Protein AF-A0A497QHJ4-F1 (afdb_monomer_lite)

Foldseek 3Di:
DFAAAPPPRHTADPPQWDAQPVVGPVGTHGPVVNVVVVVVVVVVVVVVVVVVVVVVVVVVPPDD

Sequence (64 aa):
MTRRCSECGKKLGFFEGYRHPVEGRKKCVCGECFDKIEASETRYCNFVMNAFKNSKLNSTKKKN

Structure (mmCIF, N/CA/C/O backbone):
data_AF-A0A497QHJ4-F1
#
_entry.id   AF-A0A497QHJ4-F1
#
loop_
_atom_site.group_PDB
_atom_site.id
_atom_site.type_symbol
_atom_site.label_atom_id
_atom_site.label_alt_id
_atom_site.label_comp_id
_atom_site.label_asym_id
_atom_site.label_entity_id
_atom_site.label_seq_id
_atom_site.pdbx_PDB_ins_code
_atom_site.Cartn_x
_atom_site.Cartn_y
_atom_site.Cartn_z
_atom_site.occupancy
_atom_site.B_iso_or_equiv
_atom_site.auth_seq_id
_atom_site.auth_comp_id
_atom_site.auth_asym_id
_atom_site.auth_atom_id
_atom_site.pdbx_PDB_model_num
ATOM 1 N N . MET A 1 1 ? -18.169 1.110 12.066 1.00 48.09 1 MET A N 1
ATOM 2 C CA . MET A 1 1 ? -17.383 -0.059 11.606 1.00 48.09 1 MET A CA 1
ATOM 3 C C . MET A 1 1 ? -15.939 0.377 11.398 1.00 48.09 1 MET A C 1
ATOM 5 O O . MET A 1 1 ? -15.676 1.130 10.472 1.00 48.09 1 MET A O 1
ATOM 9 N N . THR A 1 2 ? -15.014 -0.014 12.277 1.00 57.66 2 THR A N 1
ATOM 10 C CA . THR A 1 2 ? -13.575 0.213 12.056 1.00 57.66 2 THR A CA 1
ATOM 11 C C . THR A 1 2 ? -13.093 -0.767 10.989 1.00 57.66 2 THR A C 1
ATOM 13 O O . THR A 1 2 ? -13.193 -1.979 11.175 1.00 57.66 2 THR A O 1
ATOM 16 N N . ARG A 1 3 ? -12.613 -0.260 9.848 1.00 76.19 3 ARG A N 1
ATOM 17 C CA . ARG A 1 3 ? -11.942 -1.101 8.846 1.00 76.19 3 ARG A CA 1
ATOM 18 C C . ARG A 1 3 ? -10.588 -1.535 9.409 1.00 76.19 3 ARG A C 1
ATOM 20 O O . ARG A 1 3 ? -9.993 -0.814 10.202 1.00 76.19 3 ARG A O 1
ATOM 27 N N . ARG A 1 4 ? -10.110 -2.723 9.049 1.00 87.44 4 ARG A N 1
ATOM 28 C CA . ARG A 1 4 ? -8.777 -3.213 9.432 1.00 87.44 4 ARG A CA 1
ATOM 29 C C . ARG A 1 4 ? -7.928 -3.397 8.183 1.00 87.44 4 ARG A C 1
ATOM 31 O O . ARG A 1 4 ? -8.465 -3.724 7.128 1.00 87.44 4 ARG A O 1
ATOM 38 N N . CYS A 1 5 ? -6.627 -3.175 8.317 1.00 88.75 5 CYS A N 1
ATOM 39 C CA . CYS A 1 5 ? -5.653 -3.495 7.286 1.00 88.75 5 CYS A CA 1
ATOM 40 C C . CYS A 1 5 ? -5.644 -5.011 7.058 1.00 88.75 5 CYS A C 1
ATOM 42 O O . CYS A 1 5 ? -5.512 -5.768 8.019 1.00 88.75 5 CYS A O 1
ATOM 44 N N . SER A 1 6 ? -5.773 -5.449 5.805 1.00 87.94 6 SER A N 1
ATOM 45 C CA . SER A 1 6 ? -5.762 -6.876 5.462 1.00 87.94 6 SER A CA 1
ATOM 46 C C . SER A 1 6 ? -4.390 -7.535 5.631 1.00 87.94 6 SER A C 1
ATOM 48 O O . SER A 1 6 ? -4.342 -8.752 5.760 1.00 87.94 6 SER A O 1
ATOM 50 N N . GLU A 1 7 ? -3.311 -6.750 5.640 1.00 86.44 7 GLU A N 1
ATOM 51 C CA . GLU A 1 7 ? -1.936 -7.259 5.726 1.00 86.44 7 GLU A CA 1
ATOM 52 C C . GLU A 1 7 ? -1.450 -7.355 7.176 1.00 86.44 7 GLU A C 1
ATOM 54 O O . GLU A 1 7 ? -0.957 -8.387 7.613 1.00 86.44 7 GLU A O 1
ATOM 59 N N . CYS A 1 8 ? -1.604 -6.275 7.949 1.00 88.56 8 CYS A N 1
ATOM 60 C CA . CYS A 1 8 ? -1.061 -6.186 9.310 1.00 88.56 8 CYS A CA 1
ATOM 61 C C . CYS A 1 8 ? -2.126 -6.191 10.415 1.00 88.56 8 CYS A C 1
ATOM 63 O O . CYS A 1 8 ? -1.791 -6.108 11.593 1.00 88.56 8 CYS A O 1
ATOM 65 N N . GLY A 1 9 ? -3.418 -6.214 10.070 1.00 85.69 9 GLY A N 1
ATOM 66 C CA . GLY A 1 9 ? -4.514 -6.210 11.046 1.00 85.69 9 GLY A CA 1
ATOM 67 C C . GLY A 1 9 ? -4.731 -4.882 11.786 1.00 85.69 9 GLY A C 1
ATOM 68 O O . GLY A 1 9 ? -5.662 -4.783 12.590 1.00 85.69 9 GLY A O 1
ATOM 69 N N . LYS A 1 10 ? -3.924 -3.845 11.504 1.00 86.62 10 LYS A N 1
ATOM 70 C CA . LYS A 1 10 ? -4.039 -2.501 12.100 1.00 86.62 10 LYS A CA 1
ATOM 71 C C . LYS A 1 10 ? -5.452 -1.946 11.901 1.00 86.62 10 LYS A C 1
ATOM 73 O O . LYS A 1 10 ? -5.998 -2.016 10.798 1.00 86.62 10 LYS A O 1
ATOM 78 N N . LYS A 1 11 ? -6.058 -1.391 12.955 1.00 86.75 11 LYS A N 1
ATOM 79 C CA . LYS A 1 11 ? -7.328 -0.657 12.830 1.00 86.75 11 LYS A CA 1
ATOM 80 C C . LYS A 1 11 ? -7.082 0.610 12.014 1.00 86.75 11 LYS A C 1
ATOM 82 O O . LYS A 1 11 ? -6.182 1.376 12.330 1.00 86.75 11 LYS A O 1
ATOM 87 N N . LEU A 1 12 ? -7.889 0.802 10.983 1.00 83.50 12 LEU A N 1
ATOM 88 C CA . LEU A 1 12 ? -7.888 1.974 10.121 1.00 83.50 12 LEU A CA 1
ATOM 89 C C . LEU A 1 12 ? -8.965 2.937 10.624 1.00 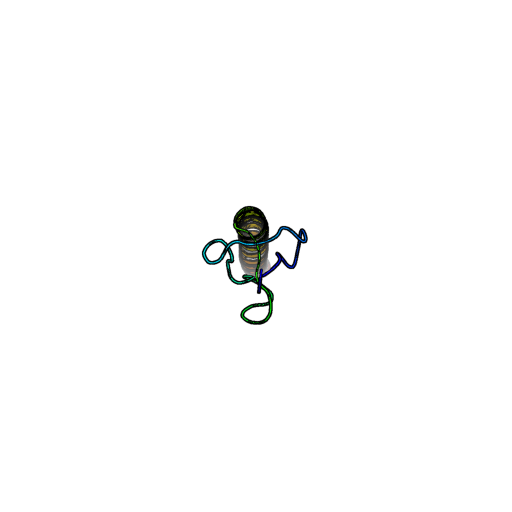83.50 12 LEU A C 1
ATOM 91 O O . LEU A 1 12 ? -10.118 2.529 10.829 1.00 83.50 12 LEU A O 1
ATOM 95 N N . GLY A 1 13 ? -8.595 4.205 10.812 1.00 76.62 13 GLY A N 1
ATOM 96 C CA . GLY A 1 13 ? -9.549 5.297 10.963 1.00 76.62 13 GLY A CA 1
ATOM 97 C C . GLY A 1 13 ? -10.388 5.508 9.697 1.00 76.62 13 GLY A C 1
ATOM 98 O O . GLY A 1 13 ? -10.144 4.904 8.651 1.00 76.62 13 GLY A O 1
ATOM 99 N N . PHE A 1 14 ? -11.392 6.386 9.779 1.00 67.94 14 PHE A N 1
ATOM 100 C CA . PHE A 1 14 ? -12.345 6.634 8.685 1.00 67.94 14 PHE A CA 1
ATOM 101 C C . PHE A 1 14 ? -11.668 7.104 7.379 1.00 67.94 14 PHE A C 1
ATOM 103 O O . PHE A 1 14 ? -12.177 6.820 6.298 1.00 67.94 14 PHE A O 1
ATOM 110 N N . PHE A 1 15 ? -10.501 7.755 7.483 1.00 69.31 15 PHE A N 1
ATOM 111 C CA . PHE A 1 15 ? -9.720 8.298 6.363 1.00 69.31 15 PHE A CA 1
ATOM 112 C C . PHE A 1 15 ? -8.363 7.606 6.124 1.00 69.31 15 PHE A C 1
ATOM 114 O O . PHE A 1 15 ? -7.656 7.973 5.195 1.00 69.31 15 PHE A O 1
ATOM 121 N N . GLU A 1 16 ? -7.983 6.593 6.912 1.00 74.06 16 GLU A N 1
ATOM 122 C CA . GLU A 1 16 ? -6.630 5.993 6.846 1.00 74.06 16 GLU A CA 1
ATOM 123 C C . GLU A 1 16 ? -6.536 4.720 5.983 1.00 74.06 16 GLU A C 1
ATOM 125 O O . GLU A 1 16 ? -5.482 4.084 5.911 1.00 74.06 16 GLU A O 1
ATOM 130 N N . GLY A 1 17 ? -7.638 4.300 5.356 1.00 83.69 17 GLY A N 1
ATOM 131 C CA . GLY A 1 17 ? -7.690 3.076 4.560 1.00 83.69 17 GLY A CA 1
ATOM 132 C C . GLY A 1 17 ? -7.439 3.309 3.074 1.00 83.69 17 GLY A C 1
ATOM 133 O O . GLY A 1 17 ? -8.306 3.839 2.382 1.00 83.69 17 GLY A O 1
ATOM 134 N N . TYR A 1 18 ? -6.312 2.810 2.571 1.00 86.06 18 TYR A N 1
ATOM 135 C CA . TYR A 1 18 ? -5.999 2.761 1.143 1.00 86.06 18 TYR A CA 1
ATOM 136 C C . TYR A 1 18 ? -6.526 1.465 0.519 1.00 86.06 18 TYR A C 1
ATOM 138 O O . TYR A 1 18 ? -6.710 0.453 1.204 1.00 86.06 18 TYR A O 1
ATOM 146 N N . ARG A 1 19 ? -6.799 1.473 -0.790 1.00 87.12 19 ARG A N 1
ATOM 147 C CA . ARG A 1 19 ? -7.127 0.238 -1.523 1.00 87.12 19 ARG A CA 1
ATOM 148 C C . ARG A 1 19 ? -5.875 -0.606 -1.691 1.00 87.12 19 ARG A C 1
ATOM 150 O O . ARG A 1 19 ? -4.809 -0.071 -1.966 1.00 87.12 19 ARG A O 1
ATOM 157 N N . HIS A 1 20 ? -6.024 -1.920 -1.565 1.00 86.56 20 HIS A N 1
ATOM 158 C CA . HIS A 1 20 ? -4.930 -2.834 -1.852 1.00 86.56 20 HIS A CA 1
ATOM 159 C C . HIS A 1 20 ? -4.576 -2.747 -3.351 1.00 86.56 20 HIS A C 1
ATOM 161 O O . HIS A 1 20 ? -5.473 -2.950 -4.171 1.00 86.56 20 HIS A O 1
ATOM 167 N N . PRO A 1 21 ? -3.319 -2.459 -3.738 1.00 80.69 21 PRO A N 1
ATOM 168 C CA . PRO A 1 21 ? -2.955 -2.268 -5.147 1.00 80.69 21 PRO A CA 1
ATOM 169 C C . PRO A 1 21 ? -3.090 -3.569 -5.960 1.00 80.69 21 PRO A C 1
ATOM 171 O O . PRO A 1 21 ? -3.650 -3.545 -7.050 1.00 80.69 21 PRO A O 1
ATOM 174 N N . VAL A 1 22 ? -2.737 -4.718 -5.366 1.00 81.25 22 VAL A N 1
ATOM 175 C CA . VAL A 1 22 ? -2.892 -6.052 -5.987 1.00 81.25 22 VAL A CA 1
ATOM 176 C C . VAL A 1 22 ? -4.325 -6.607 -5.905 1.00 81.25 22 VAL A C 1
ATOM 178 O O . VAL A 1 22 ? -4.940 -6.914 -6.920 1.00 81.25 22 VAL A O 1
ATOM 181 N N . GLU A 1 23 ? -4.898 -6.742 -4.700 1.00 81.06 23 GLU A N 1
ATOM 182 C CA . GLU A 1 23 ? -6.227 -7.363 -4.515 1.00 81.06 23 GLU A CA 1
ATOM 183 C C . GLU A 1 23 ? -7.419 -6.416 -4.769 1.00 81.06 23 GLU A C 1
ATOM 185 O O . GLU A 1 23 ? -8.589 -6.820 -4.754 1.00 81.06 23 GLU A O 1
ATOM 190 N N . GLY A 1 24 ? -7.147 -5.138 -5.026 1.00 76.25 24 GLY A N 1
ATOM 191 C CA . GLY A 1 24 ? -8.127 -4.162 -5.482 1.00 76.25 24 GLY A CA 1
ATOM 192 C C . GLY A 1 24 ? -9.217 -3.823 -4.460 1.00 76.25 24 GLY A C 1
ATOM 193 O O . GLY A 1 24 ? -8.982 -3.642 -3.266 1.00 76.25 24 GLY A O 1
ATOM 194 N N . ARG A 1 25 ? -10.460 -3.674 -4.947 1.00 72.50 25 ARG A N 1
ATOM 195 C CA . ARG A 1 25 ? -11.590 -3.092 -4.187 1.00 72.50 25 ARG A CA 1
ATOM 196 C C . ARG A 1 25 ? -12.080 -3.947 -3.013 1.00 72.50 25 ARG A C 1
ATOM 198 O O . ARG A 1 25 ? -12.884 -3.455 -2.225 1.00 72.50 25 ARG A O 1
ATOM 205 N N . LYS A 1 26 ? -11.648 -5.208 -2.918 1.00 75.62 26 LYS A N 1
ATOM 206 C CA . LYS A 1 26 ? -12.108 -6.156 -1.893 1.00 75.62 26 LYS A C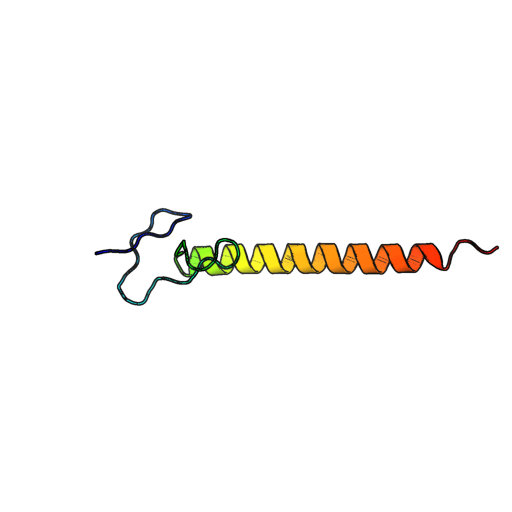A 1
ATOM 207 C C . LYS A 1 26 ? -11.353 -6.015 -0.571 1.00 75.62 26 LYS A C 1
ATOM 209 O O . LYS A 1 26 ? -11.885 -6.414 0.461 1.00 75.62 26 LYS A O 1
ATOM 214 N N . LYS A 1 27 ? -10.147 -5.438 -0.588 1.00 83.00 27 LYS A N 1
ATOM 215 C CA . LYS A 1 27 ? -9.287 -5.312 0.592 1.00 83.00 27 LYS A CA 1
ATOM 216 C C . LYS A 1 27 ? -8.741 -3.897 0.745 1.00 83.00 27 LYS A C 1
ATOM 218 O O . LYS A 1 27 ? -8.434 -3.211 -0.229 1.00 83.00 27 LYS A O 1
ATOM 223 N N . CYS A 1 28 ? -8.624 -3.473 2.000 1.00 87.12 28 CYS A N 1
ATOM 224 C CA . CYS A 1 28 ? -8.008 -2.207 2.377 1.00 87.12 28 CYS A CA 1
ATOM 225 C C . CYS A 1 28 ? -6.734 -2.459 3.176 1.00 87.12 28 CYS A C 1
ATOM 227 O O . CYS A 1 28 ? -6.644 -3.424 3.938 1.00 87.12 28 CYS A O 1
ATOM 229 N N . VAL A 1 29 ? -5.774 -1.558 3.025 1.00 90.38 29 VAL A N 1
ATOM 230 C CA . VAL A 1 29 ? -4.489 -1.579 3.721 1.00 90.38 29 VAL A CA 1
ATOM 231 C C . VAL A 1 29 ? -4.228 -0.229 4.385 1.00 90.38 29 VAL A C 1
ATOM 233 O O . VAL A 1 29 ? -4.812 0.783 3.997 1.00 90.38 29 VAL A O 1
ATOM 236 N N . CYS A 1 30 ? -3.388 -0.208 5.420 1.00 91.19 30 CYS A N 1
ATOM 237 C CA . CYS A 1 30 ? -2.863 1.053 5.950 1.00 91.19 30 CYS A CA 1
ATOM 238 C C . CYS A 1 30 ? -1.816 1.634 4.992 1.00 91.19 30 CYS A C 1
ATOM 240 O O . CYS A 1 30 ? -1.264 0.894 4.179 1.00 91.19 30 CYS A O 1
ATOM 242 N N . GLY A 1 31 ? -1.509 2.928 5.132 1.00 87.56 31 GLY A N 1
ATOM 243 C CA . GLY A 1 31 ? -0.490 3.602 4.313 1.00 87.56 31 GLY A CA 1
ATOM 244 C C . GLY A 1 31 ? 0.855 2.870 4.309 1.00 87.56 31 GLY A C 1
ATOM 245 O O . GLY A 1 31 ? 1.362 2.529 3.255 1.00 87.56 31 GLY A O 1
ATOM 246 N N . GLU A 1 32 ? 1.358 2.460 5.477 1.00 89.31 32 GLU A N 1
ATOM 247 C CA . GLU A 1 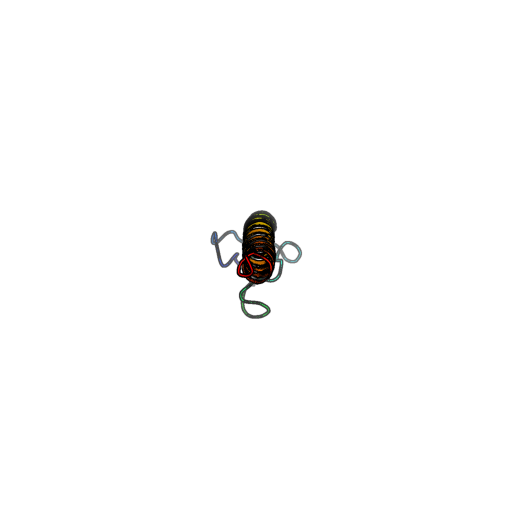32 ? 2.629 1.719 5.564 1.00 89.31 32 GLU A CA 1
ATOM 248 C C . GLU A 1 32 ? 2.632 0.399 4.773 1.00 89.31 32 GLU A C 1
ATOM 250 O O . GLU A 1 32 ? 3.651 0.001 4.211 1.00 89.31 32 GLU A O 1
ATOM 255 N N . CYS A 1 33 ? 1.506 -0.318 4.756 1.00 89.50 33 CYS A N 1
ATOM 256 C CA . CYS A 1 33 ? 1.376 -1.540 3.965 1.00 89.50 33 CYS A CA 1
ATOM 257 C C . CYS A 1 33 ? 1.219 -1.214 2.479 1.00 89.50 33 CYS A C 1
ATOM 259 O O . CYS A 1 33 ? 1.768 -1.935 1.654 1.00 89.50 33 CYS A O 1
ATOM 261 N N . PHE A 1 34 ? 0.516 -0.131 2.146 1.00 89.81 34 PHE A N 1
ATOM 262 C CA . PHE A 1 34 ? 0.386 0.354 0.778 1.00 89.81 34 PHE A CA 1
ATOM 263 C C . PHE A 1 34 ? 1.757 0.669 0.167 1.00 89.81 34 PHE A C 1
ATOM 265 O O . PHE A 1 34 ? 2.110 0.051 -0.834 1.00 89.81 34 PHE A O 1
ATOM 272 N N . ASP A 1 35 ? 2.566 1.503 0.828 1.00 89.81 35 ASP A N 1
ATOM 273 C CA . ASP A 1 35 ? 3.924 1.859 0.394 1.00 89.81 35 ASP A CA 1
ATOM 274 C C . ASP A 1 35 ? 4.814 0.625 0.192 1.00 89.81 35 ASP A C 1
ATOM 276 O O . ASP A 1 35 ? 5.543 0.513 -0.794 1.00 89.81 35 ASP A O 1
ATOM 280 N N . LYS A 1 36 ? 4.746 -0.349 1.110 1.00 89.69 36 LYS A N 1
ATOM 281 C CA . LYS A 1 36 ? 5.525 -1.593 0.993 1.00 89.69 36 LYS A CA 1
ATOM 282 C C . LYS A 1 36 ? 5.127 -2.410 -0.231 1.00 89.69 36 LYS A C 1
ATOM 284 O O . LYS A 1 36 ? 6.006 -2.938 -0.916 1.00 89.69 36 LYS A O 1
ATOM 289 N N . ILE A 1 37 ? 3.827 -2.542 -0.488 1.00 87.81 37 ILE A N 1
ATOM 290 C CA . ILE A 1 37 ? 3.337 -3.306 -1.636 1.00 87.81 37 ILE A CA 1
ATOM 291 C C . ILE A 1 37 ? 3.685 -2.571 -2.931 1.00 87.81 37 ILE A C 1
ATOM 293 O O . ILE A 1 37 ? 4.229 -3.192 -3.837 1.00 87.81 37 ILE A O 1
ATOM 297 N N . GLU A 1 38 ? 3.457 -1.262 -3.003 1.00 87.62 38 GLU A N 1
ATOM 298 C CA . GLU A 1 38 ? 3.770 -0.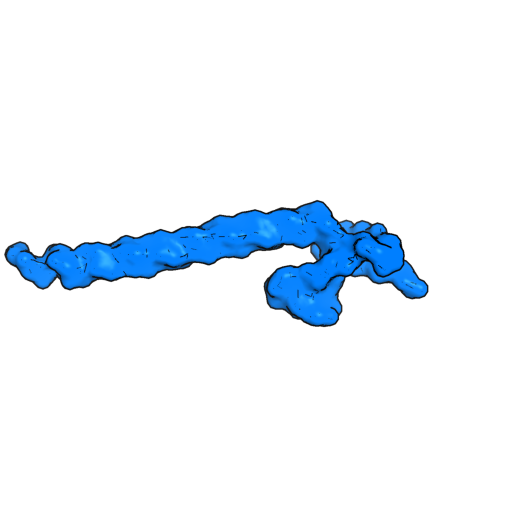449 -4.181 1.00 87.62 38 GLU A CA 1
ATOM 299 C C . GLU A 1 38 ? 5.270 -0.467 -4.507 1.00 87.62 38 GLU A C 1
ATOM 301 O O . GLU A 1 38 ? 5.664 -0.649 -5.663 1.00 87.62 38 GLU A O 1
ATOM 306 N N . ALA A 1 39 ? 6.133 -0.371 -3.492 1.00 88.06 39 ALA A N 1
ATOM 307 C CA . ALA A 1 39 ? 7.574 -0.507 -3.673 1.00 88.06 39 ALA A CA 1
ATOM 308 C C . ALA A 1 39 ? 7.961 -1.905 -4.186 1.00 88.06 39 ALA A C 1
ATOM 310 O O . ALA A 1 39 ? 8.851 -2.031 -5.033 1.00 88.06 39 ALA A O 1
ATOM 311 N N . SER A 1 40 ? 7.298 -2.958 -3.696 1.00 86.44 40 SER A N 1
ATOM 312 C CA . SER A 1 40 ? 7.503 -4.331 -4.168 1.00 86.44 40 SER A CA 1
ATOM 313 C C . SER A 1 40 ? 7.060 -4.499 -5.625 1.00 86.44 40 SER A C 1
ATOM 315 O O . SER A 1 40 ? 7.823 -5.010 -6.445 1.00 86.44 40 SER A O 1
ATOM 317 N N . GLU A 1 41 ? 5.875 -3.997 -5.983 1.00 84.94 41 GLU A N 1
ATOM 318 C CA . GLU A 1 41 ? 5.354 -4.045 -7.352 1.00 84.94 41 GLU A CA 1
ATOM 319 C C . GLU A 1 41 ? 6.220 -3.248 -8.320 1.00 84.94 41 GLU A C 1
ATOM 321 O O . GLU A 1 41 ? 6.529 -3.727 -9.407 1.00 84.94 41 GLU A O 1
ATOM 326 N N . THR A 1 42 ? 6.688 -2.069 -7.914 1.00 84.56 42 THR A N 1
ATOM 327 C CA . THR A 1 42 ? 7.597 -1.256 -8.727 1.00 84.56 42 THR A CA 1
ATOM 328 C C . THR A 1 42 ? 8.898 -2.007 -9.004 1.00 84.56 42 THR A C 1
ATOM 330 O O . THR A 1 42 ? 9.371 -2.039 -10.143 1.00 84.56 42 THR A O 1
ATOM 333 N N . ARG A 1 43 ? 9.468 -2.669 -7.988 1.00 82.69 43 ARG A N 1
ATOM 334 C CA . ARG A 1 43 ? 10.665 -3.510 -8.155 1.00 82.69 43 ARG A CA 1
ATOM 335 C C . ARG A 1 43 ? 10.399 -4.689 -9.083 1.00 82.69 43 ARG A C 1
ATOM 337 O O . ARG A 1 43 ? 11.211 -4.945 -9.970 1.00 82.69 43 ARG A O 1
ATOM 344 N N . TYR A 1 44 ? 9.275 -5.378 -8.906 1.00 80.62 44 TYR A N 1
ATOM 345 C CA . TYR A 1 44 ? 8.898 -6.508 -9.75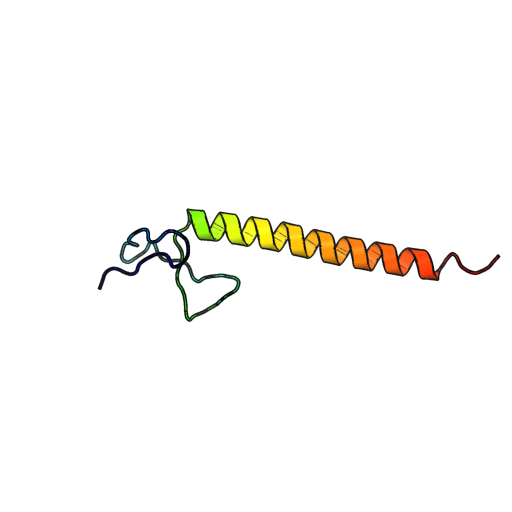0 1.00 80.62 44 TYR A CA 1
ATOM 346 C C . TYR A 1 44 ? 8.672 -6.078 -11.204 1.00 80.62 44 TYR A C 1
ATOM 348 O O . TYR A 1 44 ? 9.242 -6.669 -12.117 1.00 80.62 44 TYR A O 1
ATOM 356 N N . CYS A 1 45 ? 7.925 -4.999 -11.430 1.00 83.00 45 CYS A N 1
ATOM 357 C CA . CYS A 1 45 ? 7.684 -4.431 -12.751 1.00 83.00 45 CYS A CA 1
ATOM 358 C C . CYS A 1 45 ? 9.002 -4.051 -13.438 1.00 83.00 45 CYS A C 1
ATOM 360 O O . CYS A 1 45 ? 9.231 -4.417 -14.590 1.00 83.00 45 CYS A O 1
ATOM 362 N N . ASN A 1 46 ? 9.918 -3.401 -12.714 1.00 85.38 46 ASN A N 1
ATOM 363 C CA . ASN A 1 46 ? 11.231 -3.056 -13.249 1.00 85.38 46 ASN A CA 1
ATOM 364 C C . ASN A 1 46 ? 12.058 -4.310 -13.591 1.00 85.38 46 ASN A C 1
ATOM 366 O O . ASN A 1 46 ? 12.642 -4.389 -14.671 1.00 85.38 46 ASN A O 1
ATOM 370 N N . PHE A 1 47 ? 12.045 -5.333 -12.729 1.00 84.94 47 PHE A N 1
ATOM 371 C CA . PHE A 1 47 ? 12.700 -6.614 -13.001 1.00 84.94 47 PHE A CA 1
ATOM 372 C C . PHE A 1 47 ? 12.150 -7.285 -14.267 1.00 84.94 47 PHE A C 1
ATOM 374 O O . PHE A 1 47 ? 12.925 -7.665 -15.145 1.00 84.94 47 PHE A O 1
ATOM 381 N N . VAL A 1 48 ? 10.825 -7.375 -14.397 1.00 81.94 48 VAL A N 1
ATOM 382 C CA . VAL A 1 48 ? 10.154 -7.961 -15.564 1.00 81.94 48 VAL A CA 1
ATOM 383 C C . VAL A 1 48 ? 10.507 -7.182 -16.832 1.00 81.94 48 VAL A C 1
ATOM 385 O O . VAL A 1 48 ? 10.970 -7.771 -17.808 1.00 81.94 48 VAL A O 1
ATOM 388 N N . MET A 1 49 ? 10.386 -5.853 -16.813 1.00 82.44 49 MET A N 1
ATOM 389 C CA . MET A 1 49 ? 10.743 -4.997 -17.951 1.00 82.44 49 MET A CA 1
ATOM 390 C C . MET A 1 49 ? 12.218 -5.138 -18.344 1.00 82.44 49 MET A C 1
ATOM 392 O O . MET A 1 49 ? 12.543 -5.157 -19.533 1.00 82.44 49 MET A O 1
ATOM 396 N N . ASN A 1 50 ? 13.122 -5.265 -17.370 1.00 81.69 50 ASN A N 1
ATOM 397 C CA . ASN A 1 50 ? 14.543 -5.468 -17.630 1.00 81.69 50 ASN A CA 1
ATOM 398 C C . ASN A 1 50 ? 14.822 -6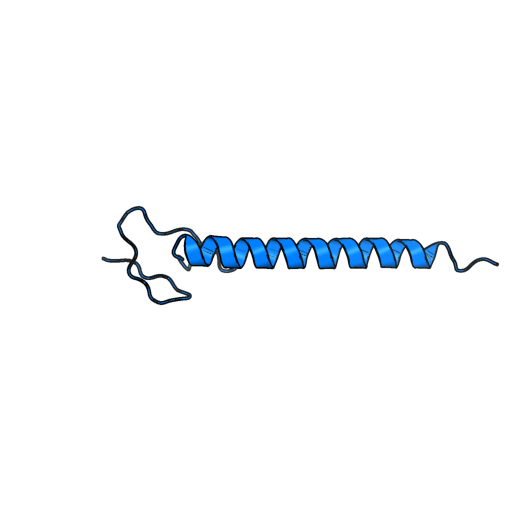.863 -18.219 1.00 81.69 50 ASN A C 1
ATOM 400 O O . ASN A 1 50 ? 15.585 -6.989 -19.177 1.00 81.69 50 ASN A O 1
ATOM 404 N N . ALA A 1 51 ? 14.157 -7.909 -17.723 1.00 77.31 51 ALA A N 1
ATOM 405 C CA . ALA A 1 51 ? 14.242 -9.254 -18.288 1.00 77.31 51 ALA A CA 1
ATOM 406 C C . ALA A 1 51 ? 13.763 -9.288 -19.753 1.00 77.31 51 ALA A C 1
ATOM 408 O O . ALA A 1 51 ? 14.465 -9.821 -20.614 1.00 77.31 51 ALA A O 1
ATOM 409 N N . PHE A 1 52 ? 12.639 -8.630 -20.063 1.00 77.00 52 PHE A N 1
ATOM 410 C CA . PHE A 1 52 ? 12.131 -8.500 -21.436 1.00 77.00 52 PHE A CA 1
ATOM 411 C C . PHE A 1 52 ? 13.066 -7.698 -22.359 1.00 77.00 52 PHE A C 1
ATOM 413 O O . PHE A 1 52 ? 13.213 -8.017 -23.543 1.00 77.00 52 PHE A O 1
ATOM 420 N N . LYS A 1 53 ? 13.729 -6.654 -21.846 1.00 77.12 53 LYS A N 1
ATOM 421 C CA . LYS A 1 53 ? 14.753 -5.921 -22.611 1.00 77.12 53 LYS A CA 1
ATOM 422 C C . LYS A 1 53 ? 15.955 -6.814 -22.926 1.00 77.12 53 LYS A C 1
ATOM 424 O O . LYS A 1 53 ? 16.406 -6.843 -24.071 1.00 77.12 53 LYS A O 1
ATOM 429 N N . ASN A 1 54 ? 16.417 -7.598 -21.954 1.00 61.53 54 ASN A N 1
ATOM 430 C CA . ASN A 1 54 ? 17.532 -8.527 -22.142 1.00 61.53 54 ASN A CA 1
ATOM 431 C C . ASN A 1 54 ? 17.188 -9.683 -23.098 1.00 61.53 54 ASN A C 1
ATOM 433 O O . ASN A 1 54 ? 18.035 -10.088 -23.895 1.00 61.53 54 ASN A O 1
ATOM 437 N N . SER A 1 55 ? 15.941 -10.169 -23.118 1.00 59.69 55 SER A N 1
ATOM 438 C CA . SER A 1 55 ? 15.514 -11.184 -24.095 1.00 59.69 55 SER A CA 1
ATOM 439 C C . SER A 1 55 ? 15.486 -10.653 -25.533 1.00 59.69 55 SER A C 1
ATOM 441 O O . SER A 1 55 ? 15.783 -11.398 -26.468 1.00 59.69 55 SER A O 1
ATOM 443 N N . LYS A 1 56 ? 15.195 -9.358 -25.731 1.00 55.38 56 LYS A N 1
ATOM 444 C CA . LYS A 1 56 ? 15.284 -8.713 -27.054 1.00 55.38 56 LYS A CA 1
ATOM 445 C C . LYS A 1 56 ? 16.728 -8.572 -27.545 1.00 55.38 56 LYS A C 1
ATOM 447 O O . LYS A 1 56 ? 16.962 -8.716 -28.741 1.00 55.38 56 LYS A O 1
ATOM 452 N N . LEU A 1 57 ? 17.693 -8.363 -26.646 1.00 52.66 57 LEU A N 1
ATOM 453 C CA . LEU A 1 57 ? 19.114 -8.247 -27.003 1.00 52.66 57 LEU A CA 1
ATOM 454 C C . LEU A 1 57 ? 19.731 -9.581 -27.468 1.00 52.66 57 LEU A C 1
ATOM 456 O O . LEU A 1 57 ? 20.629 -9.594 -28.306 1.00 52.66 57 LEU A O 1
ATOM 460 N N . ASN A 1 58 ? 19.228 -10.714 -26.967 1.00 50.72 58 ASN A N 1
ATOM 461 C CA . ASN A 1 58 ? 19.707 -12.042 -27.370 1.00 50.72 58 ASN A CA 1
ATOM 462 C C . ASN A 1 58 ? 19.173 -12.509 -28.738 1.00 50.72 58 ASN A C 1
ATOM 464 O O . ASN A 1 58 ? 19.728 -13.441 -29.315 1.00 50.72 58 ASN A O 1
ATOM 468 N N . SER A 1 59 ? 18.143 -11.860 -29.296 1.00 49.88 59 SER A N 1
ATOM 469 C CA . SER A 1 59 ? 17.638 -12.186 -30.643 1.00 49.88 59 SER A CA 1
ATOM 470 C C . SER A 1 59 ? 18.438 -11.530 -31.774 1.00 49.88 59 SER A C 1
ATOM 472 O O . SER A 1 59 ? 18.397 -12.008 -32.904 1.00 49.88 59 SER A O 1
ATOM 474 N N . THR A 1 60 ? 19.211 -10.476 -31.498 1.00 50.19 60 THR A N 1
ATOM 475 C CA . THR A 1 60 ? 20.085 -9.828 -32.495 1.00 50.19 60 THR A CA 1
ATOM 476 C C . THR A 1 60 ? 21.503 -10.401 -32.533 1.00 50.19 60 THR A C 1
ATOM 478 O O . THR A 1 60 ? 22.252 -10.084 -33.451 1.00 50.19 60 THR A O 1
ATOM 481 N N . LYS A 1 61 ? 21.876 -11.287 -31.596 1.00 46.88 61 LYS A N 1
ATOM 482 C CA . LYS A 1 61 ? 23.237 -11.847 -31.481 1.00 46.88 61 LYS A CA 1
ATOM 483 C C . LYS A 1 61 ? 23.384 -13.298 -31.969 1.00 46.88 61 LYS A C 1
ATOM 485 O O . LYS A 1 61 ? 24.356 -13.958 -31.621 1.00 46.88 61 LYS A O 1
ATOM 490 N N . LYS A 1 62 ? 22.445 -13.799 -32.784 1.00 43.78 62 LYS A N 1
ATOM 491 C CA . LYS A 1 62 ? 22.536 -15.110 -33.462 1.00 43.78 62 LYS A CA 1
ATOM 492 C C . LYS A 1 62 ? 22.594 -14.953 -34.987 1.00 43.78 62 LYS A C 1
ATOM 494 O O . LYS A 1 62 ? 21.777 -15.513 -35.705 1.00 43.78 62 LYS A O 1
ATOM 499 N N . LYS A 1 63 ? 23.541 -14.146 -35.467 1.00 48.16 63 LYS A N 1
ATOM 500 C CA . LYS A 1 63 ? 24.066 -14.170 -36.841 1.00 48.16 63 LYS A CA 1
ATOM 501 C C . LYS A 1 63 ? 25.515 -13.679 -36.805 1.00 48.16 63 LYS A C 1
ATOM 503 O O . LYS A 1 63 ? 25.750 -12.489 -36.976 1.00 48.16 63 LYS A O 1
ATOM 508 N N . ASN A 1 64 ? 26.445 -14.576 -36.494 1.00 42.81 64 ASN A N 1
ATOM 509 C CA . ASN A 1 64 ? 27.712 -14.708 -37.215 1.00 42.81 64 ASN A CA 1
ATOM 510 C C . ASN A 1 64 ? 28.347 -16.052 -36.869 1.00 42.81 64 ASN A C 1
ATOM 512 O O . ASN A 1 64 ? 28.461 -16.326 -35.653 1.00 42.81 64 ASN A O 1
#

pLDDT: mean 76.95, std 14.08, range [42.81, 91.19]

Radius of gyration: 18.72 Å; chains: 1; bounding box: 45×23×50 Å

Secondary structure (DSSP, 8-state):
--EE-TTT-PEEPTT--EEETTTEEEEEE-HHHHHHHHHHHHHHHHHHHHHHHHHHHHHSS---